Protein AF-A0A1J5CAI9-F1 (afdb_monomer_lite)

pLDDT: mean 89.91, std 5.8, range [65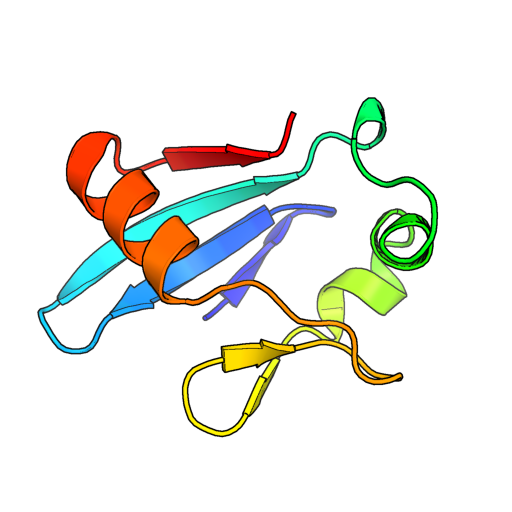.75, 95.06]

Secondary structure (DSSP, 8-state):
-EEEETTEEEEE-TTS-EEEEEE-TTT--GGGGGGGSHHHHTT-EEETTEEEETTTEEE-HHHHHHHHHHHSEEEE-

Sequence (77 aa):
MIATGALTLQVEFLDGTKGEIRFFPSHLTGVFEPLKNPDFFAQARIEQGVVTWPGDLDLAPDAMYDAVKQNKIWMLQ

Foldseek 3Di:
DAADDLAKDWDADPVRQTAMEGEDCVLCDDPSNVSNGSVQVRQFDADPNWTDTPPGDTDDNVVVCVQCVVPRYHYRD

Radius of gyration: 11.61 Å; chains: 1; bounding box: 30×23×29 Å

Structure (mmCIF, N/CA/C/O backbone):
data_AF-A0A1J5CAI9-F1
#
_entry.id   AF-A0A1J5CAI9-F1
#
loop_
_atom_site.group_PDB
_atom_site.id
_atom_site.type_symbol
_atom_site.label_atom_id
_atom_site.label_alt_id
_atom_site.label_comp_id
_atom_site.label_asym_id
_atom_site.la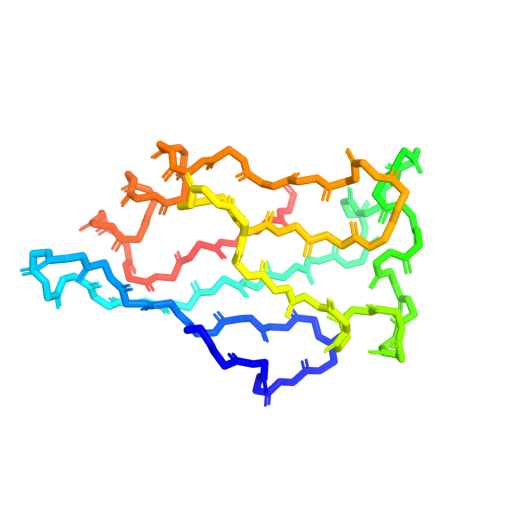bel_entity_id
_atom_site.label_seq_id
_atom_si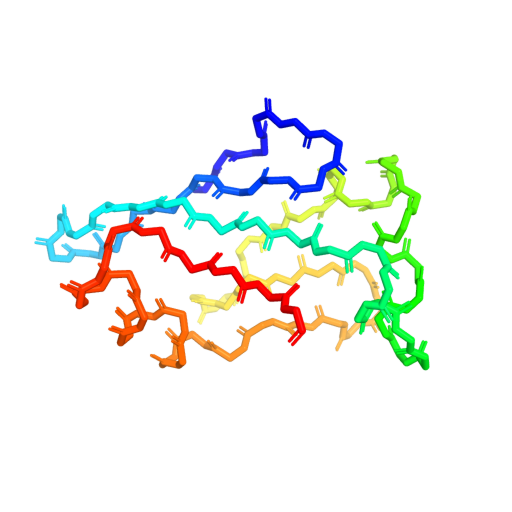te.pdbx_PDB_ins_code
_atom_site.Cartn_x
_atom_site.Cartn_y
_atom_site.Cartn_z
_atom_site.occupancy
_atom_site.B_iso_or_equiv
_atom_site.auth_seq_id
_atom_site.auth_comp_id
_atom_site.auth_asym_id
_atom_site.auth_atom_id
_atom_site.pdbx_PDB_model_num
ATOM 1 N N . MET A 1 1 ? -10.764 -2.684 -2.069 1.00 77.44 1 MET A N 1
ATOM 2 C CA . MET A 1 1 ? -9.687 -1.700 -2.298 1.00 77.44 1 MET A CA 1
ATOM 3 C C . MET A 1 1 ? -9.966 -0.968 -3.598 1.00 77.44 1 MET A C 1
ATOM 5 O O . MET A 1 1 ? -10.367 -1.624 -4.552 1.00 77.44 1 MET A O 1
ATOM 9 N N . ILE A 1 2 ? -9.783 0.353 -3.622 1.00 76.81 2 ILE A N 1
ATOM 10 C CA . ILE A 1 2 ? -9.914 1.194 -4.824 1.00 76.81 2 ILE A CA 1
ATOM 11 C C . ILE A 1 2 ? -8.670 2.087 -4.917 1.00 76.81 2 ILE A C 1
ATOM 13 O O . ILE A 1 2 ? -8.313 2.718 -3.926 1.00 76.81 2 ILE A O 1
ATOM 17 N N . ALA A 1 3 ? -8.014 2.162 -6.077 1.00 73.94 3 ALA A N 1
ATOM 18 C CA . ALA A 1 3 ? -6.969 3.158 -6.329 1.00 73.94 3 ALA A CA 1
ATOM 19 C C . ALA A 1 3 ? -7.621 4.496 -6.728 1.00 73.94 3 ALA A C 1
ATOM 21 O O . ALA A 1 3 ? -8.405 4.535 -7.674 1.00 73.94 3 ALA A O 1
ATOM 22 N N . THR A 1 4 ? -7.347 5.579 -5.992 1.00 66.94 4 THR A N 1
ATOM 23 C CA . THR A 1 4 ? -8.059 6.873 -6.131 1.00 66.94 4 THR A CA 1
ATOM 24 C C . THR A 1 4 ? -7.185 8.032 -6.621 1.00 66.94 4 THR A C 1
ATOM 26 O O . THR A 1 4 ? -7.700 9.110 -6.912 1.00 66.94 4 THR A O 1
ATOM 29 N N . GLY A 1 5 ? -5.877 7.806 -6.771 1.00 65.75 5 GLY A N 1
ATOM 30 C CA . GLY A 1 5 ? -4.893 8.736 -7.333 1.00 65.75 5 GLY A CA 1
ATOM 31 C C . GLY A 1 5 ? -3.602 7.999 -7.710 1.00 65.75 5 GLY A C 1
ATOM 32 O O . GLY A 1 5 ? -3.474 6.816 -7.401 1.00 65.75 5 GLY A O 1
ATOM 33 N N . ALA A 1 6 ? -2.644 8.686 -8.351 1.00 75.81 6 ALA A N 1
ATOM 34 C CA . ALA A 1 6 ? -1.435 8.069 -8.929 1.00 75.81 6 ALA A CA 1
ATOM 35 C C . ALA A 1 6 ? -0.654 7.153 -7.966 1.00 75.81 6 ALA A C 1
ATOM 37 O O . ALA A 1 6 ? -0.006 6.223 -8.423 1.00 75.81 6 ALA A O 1
ATOM 38 N N . LEU A 1 7 ? -0.731 7.414 -6.656 1.00 88.62 7 LEU A N 1
ATOM 39 C CA . LEU A 1 7 ? -0.048 6.677 -5.591 1.00 88.62 7 LEU A CA 1
ATOM 40 C C . LEU A 1 7 ? -0.901 6.633 -4.315 1.00 88.62 7 LEU A C 1
ATOM 42 O O . LEU A 1 7 ? -0.443 6.957 -3.215 1.00 88.62 7 LEU A O 1
ATOM 46 N N . THR A 1 8 ? -2.198 6.354 -4.448 1.00 92.94 8 THR A N 1
ATOM 47 C CA . THR A 1 8 ? -3.111 6.311 -3.296 1.00 92.94 8 THR A CA 1
ATOM 48 C C . THR A 1 8 ? -4.100 5.159 -3.393 1.00 92.94 8 THR A C 1
ATOM 50 O O . THR A 1 8 ? -4.758 4.983 -4.419 1.00 92.94 8 THR A O 1
ATOM 53 N N . LEU A 1 9 ? -4.220 4.400 -2.301 1.00 93.69 9 LEU A N 1
ATOM 54 C CA . LEU A 1 9 ? -5.183 3.312 -2.145 1.00 93.69 9 LEU A CA 1
ATOM 55 C C . LEU A 1 9 ? -6.207 3.654 -1.069 1.00 93.69 9 LEU A C 1
ATOM 57 O O . LEU A 1 9 ? -5.848 4.067 0.028 1.00 93.69 9 LEU A O 1
ATOM 61 N N . GLN A 1 10 ? -7.477 3.394 -1.353 1.00 93.62 10 GLN A N 1
ATOM 62 C CA . GLN A 1 10 ? -8.527 3.304 -0.348 1.00 93.62 10 GLN A CA 1
ATOM 63 C C . GLN A 1 10 ? -8.763 1.843 0.018 1.00 93.62 10 GLN A C 1
ATOM 65 O O . GLN A 1 10 ? -8.979 0.987 -0.851 1.00 93.62 10 GLN A O 1
ATOM 70 N N . VAL A 1 11 ? -8.739 1.565 1.318 1.00 92.50 11 VAL A N 1
ATOM 71 C CA . VAL A 1 11 ? -8.879 0.222 1.876 1.00 92.50 11 VAL A CA 1
ATOM 72 C C . VAL A 1 11 ? -10.060 0.144 2.831 1.00 92.50 11 VAL A C 1
ATOM 74 O O . VAL A 1 11 ? -10.402 1.103 3.522 1.00 92.50 11 VAL A O 1
ATOM 77 N N . GLU A 1 12 ? -10.679 -1.029 2.848 1.00 93.81 12 GLU A N 1
ATOM 78 C CA . GLU A 1 12 ? -11.736 -1.409 3.773 1.00 93.81 12 GLU A CA 1
ATOM 79 C C . GLU A 1 12 ? -11.441 -2.827 4.250 1.00 93.81 12 GLU A C 1
ATOM 81 O O . GLU A 1 12 ? -11.226 -3.727 3.434 1.00 93.81 12 GLU A O 1
ATOM 86 N N . PHE A 1 13 ? -11.395 -2.994 5.565 1.00 91.56 13 PHE A N 1
ATOM 87 C CA . PHE A 1 13 ? -11.162 -4.262 6.237 1.00 91.56 13 PHE A CA 1
ATOM 88 C C . PHE A 1 13 ? -12.487 -4.918 6.630 1.00 91.56 13 PHE A C 1
ATOM 90 O O . PHE A 1 13 ? -13.535 -4.273 6.668 1.00 91.56 13 PHE A O 1
ATOM 97 N N . LEU A 1 14 ? -12.432 -6.213 6.953 1.00 91.75 14 LEU A N 1
ATOM 98 C CA . LEU A 1 14 ? -13.616 -7.025 7.263 1.00 91.75 14 LEU A CA 1
ATOM 99 C C . LEU A 1 14 ? -14.423 -6.517 8.466 1.00 91.75 14 LEU A C 1
ATOM 101 O O . LEU A 1 14 ? -15.626 -6.745 8.529 1.00 91.75 14 LEU A O 1
ATOM 105 N N . ASP A 1 15 ? -13.786 -5.823 9.407 1.00 93.44 15 ASP A N 1
ATOM 106 C CA . ASP A 1 15 ? -14.445 -5.221 10.571 1.00 93.44 15 ASP A CA 1
ATOM 107 C C . ASP A 1 15 ? -15.087 -3.850 10.270 1.00 93.44 15 ASP A C 1
ATOM 109 O O . ASP A 1 15 ? -15.571 -3.174 11.177 1.00 93.44 15 ASP A O 1
ATOM 113 N N . GLY A 1 16 ? -15.077 -3.421 9.003 1.00 94.38 16 GLY A N 1
ATOM 114 C CA . GLY A 1 16 ? -15.570 -2.119 8.562 1.00 94.38 16 GLY A CA 1
ATOM 115 C C . GLY A 1 16 ? -14.580 -0.974 8.782 1.00 94.38 16 GLY A C 1
ATOM 116 O O . GLY A 1 16 ? -14.911 0.181 8.498 1.00 94.38 16 GLY A O 1
ATOM 117 N N . THR A 1 17 ? -13.362 -1.248 9.263 1.00 93.69 17 THR A N 1
ATOM 118 C CA . THR A 1 17 ? -12.299 -0.244 9.326 1.00 93.69 17 THR A CA 1
ATOM 119 C C . THR A 1 17 ? -11.962 0.213 7.909 1.00 93.69 17 THR A C 1
ATOM 121 O O . THR A 1 17 ? -11.633 -0.594 7.046 1.00 93.69 17 THR A O 1
ATOM 124 N N . LYS A 1 18 ? -12.032 1.524 7.664 1.00 94.88 18 LYS A N 1
ATOM 125 C CA . LYS A 1 18 ? -11.702 2.147 6.376 1.00 94.88 18 LYS A CA 1
ATOM 126 C C . LYS A 1 18 ? -10.591 3.162 6.543 1.00 94.88 18 LYS A C 1
ATOM 128 O O . LYS A 1 18 ? -10.508 3.822 7.586 1.00 94.88 18 LYS A O 1
ATOM 133 N N . GLY A 1 19 ? -9.796 3.317 5.495 1.00 93.50 19 GLY A N 1
ATOM 134 C CA . GLY A 1 19 ? -8.753 4.323 5.449 1.00 93.50 19 GLY A CA 1
ATOM 135 C C . GLY A 1 19 ? -8.115 4.480 4.086 1.00 93.50 19 GLY A C 1
ATOM 136 O O . GLY A 1 19 ? -8.512 3.855 3.102 1.00 93.50 19 GLY A O 1
ATOM 137 N N . GLU A 1 20 ? -7.111 5.339 4.066 1.00 93.56 20 GLU A N 1
ATOM 138 C CA . GLU A 1 20 ? -6.355 5.696 2.881 1.00 93.56 20 GLU A CA 1
ATOM 139 C C . GLU A 1 20 ? -4.866 5.435 3.101 1.00 93.56 20 GLU A C 1
ATOM 141 O O . GLU A 1 20 ? -4.341 5.640 4.192 1.00 93.56 20 GLU A O 1
ATOM 146 N N . ILE A 1 21 ? -4.176 4.994 2.058 1.00 92.62 21 ILE A N 1
ATOM 147 C CA . ILE A 1 21 ? -2.737 4.755 2.066 1.00 92.62 21 ILE A CA 1
ATOM 148 C C . ILE A 1 21 ? -2.137 5.606 0.965 1.00 92.62 21 ILE A C 1
ATOM 150 O O . ILE A 1 21 ? -2.508 5.458 -0.200 1.00 92.62 21 ILE A O 1
ATOM 154 N N . ARG A 1 22 ? -1.219 6.496 1.331 1.00 92.75 22 ARG A N 1
ATOM 155 C CA . ARG A 1 22 ? -0.527 7.398 0.407 1.00 92.75 22 ARG A CA 1
ATOM 156 C C . ARG A 1 22 ? 0.937 7.009 0.327 1.00 92.75 22 ARG A C 1
ATOM 158 O O . ARG A 1 22 ? 1.600 6.926 1.359 1.00 92.75 22 ARG A O 1
ATOM 165 N N . PHE A 1 23 ? 1.437 6.817 -0.887 1.00 93.25 23 PHE A N 1
ATOM 166 C CA . PHE A 1 23 ? 2.823 6.434 -1.125 1.00 93.25 23 PHE A CA 1
ATOM 167 C C . PHE A 1 23 ? 3.604 7.660 -1.575 1.00 93.25 23 PHE A C 1
ATOM 169 O O . PHE A 1 23 ? 3.244 8.312 -2.558 1.00 93.25 23 PHE A O 1
ATOM 176 N N . PHE A 1 24 ? 4.684 7.971 -0.866 1.00 91.38 24 PHE A N 1
ATOM 177 C CA . PHE A 1 24 ? 5.591 9.035 -1.260 1.00 91.38 24 PHE A CA 1
ATOM 178 C C . PHE A 1 24 ? 6.657 8.462 -2.202 1.00 91.38 24 PHE A C 1
ATOM 180 O O . PHE A 1 24 ? 7.360 7.524 -1.820 1.00 91.38 24 PHE A O 1
ATOM 187 N N . PRO A 1 25 ? 6.836 9.018 -3.418 1.00 88.88 25 PRO A N 1
ATOM 188 C CA . PRO A 1 25 ? 7.811 8.510 -4.387 1.00 88.88 25 PRO A CA 1
ATOM 189 C C . PRO A 1 25 ? 9.240 8.376 -3.847 1.00 88.88 25 PRO A C 1
ATOM 191 O O . PRO A 1 25 ? 9.988 7.522 -4.316 1.00 88.88 25 PRO A O 1
ATOM 194 N N . SER A 1 26 ? 9.620 9.205 -2.869 1.00 91.25 26 SER A N 1
ATOM 195 C CA . SER A 1 26 ? 10.925 9.160 -2.202 1.00 91.25 26 SER A CA 1
ATOM 196 C C . SER A 1 26 ? 11.173 7.861 -1.434 1.00 91.25 26 SER A C 1
ATOM 198 O O . SER A 1 26 ? 12.326 7.471 -1.286 1.00 91.25 26 SER A O 1
ATOM 200 N N . HIS A 1 27 ? 10.115 7.189 -0.974 1.00 90.69 27 HIS A N 1
ATOM 201 C CA . HIS A 1 27 ? 10.198 5.930 -0.232 1.00 90.69 27 HIS A CA 1
ATOM 202 C C . HIS A 1 27 ? 10.084 4.693 -1.138 1.00 90.69 27 HIS A C 1
ATOM 204 O O . HIS A 1 27 ? 10.428 3.581 -0.744 1.00 90.69 27 HIS A O 1
ATOM 210 N N . LEU A 1 28 ? 9.639 4.877 -2.384 1.00 91.69 28 LEU A N 1
ATOM 211 C CA . LEU A 1 28 ? 9.501 3.809 -3.374 1.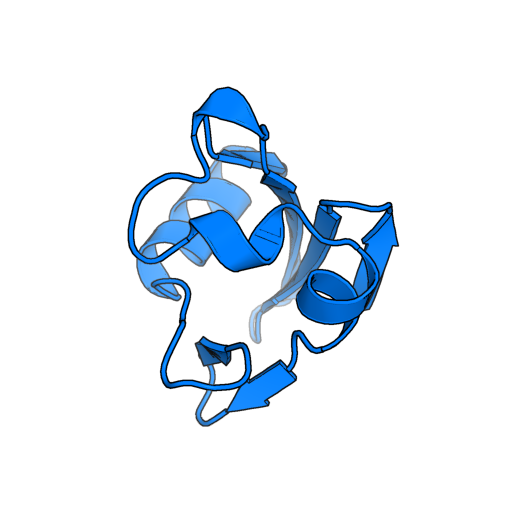00 91.69 28 LEU A CA 1
ATOM 212 C C . LEU A 1 28 ? 10.866 3.479 -3.994 1.00 91.69 28 LEU A C 1
ATOM 214 O O . LEU A 1 28 ? 11.202 3.920 -5.091 1.00 91.69 28 LEU A O 1
ATOM 218 N N . THR A 1 29 ? 11.691 2.734 -3.270 1.00 91.88 29 THR A N 1
ATOM 219 C CA . THR A 1 29 ? 13.043 2.351 -3.705 1.00 91.88 29 THR A CA 1
ATOM 220 C C . THR A 1 29 ? 13.206 0.834 -3.733 1.00 91.88 29 THR A C 1
ATOM 222 O O . THR A 1 29 ? 12.406 0.098 -3.149 1.00 91.88 29 THR A O 1
ATOM 225 N N . GLY A 1 30 ? 14.222 0.346 -4.451 1.00 91.25 30 GLY A N 1
ATOM 226 C CA . GLY A 1 30 ? 14.483 -1.088 -4.572 1.00 91.25 30 GLY A CA 1
ATOM 227 C C . GLY A 1 30 ? 13.287 -1.834 -5.169 1.00 91.25 30 GLY A C 1
ATOM 228 O O . GLY A 1 30 ? 12.788 -1.462 -6.227 1.00 91.25 30 GLY A O 1
ATOM 229 N N . VAL A 1 31 ? 12.799 -2.863 -4.471 1.00 90.44 31 VAL A N 1
ATOM 230 C CA . VAL A 1 31 ? 11.672 -3.700 -4.931 1.00 90.44 31 VAL A CA 1
ATOM 231 C C . VAL A 1 31 ? 10.361 -2.923 -5.116 1.00 90.44 31 VAL A C 1
ATOM 233 O O . VAL A 1 31 ? 9.516 -3.340 -5.900 1.00 90.44 31 VAL A O 1
ATOM 236 N N . PHE A 1 32 ? 10.207 -1.767 -4.461 1.00 91.25 32 PHE A N 1
ATOM 237 C CA . PHE A 1 32 ? 9.019 -0.912 -4.572 1.00 91.25 32 PHE A CA 1
ATOM 238 C C . PHE A 1 32 ? 9.124 0.150 -5.671 1.00 91.25 32 PHE A C 1
ATOM 240 O O . PHE A 1 32 ? 8.150 0.847 -5.943 1.00 91.25 32 PHE A O 1
ATOM 247 N N . GLU A 1 33 ? 10.278 0.299 -6.321 1.00 93.56 33 GLU A N 1
ATOM 248 C CA . GLU A 1 33 ? 10.483 1.303 -7.368 1.00 93.56 33 GLU A CA 1
ATOM 249 C C . GLU A 1 33 ? 9.461 1.249 -8.523 1.00 93.56 33 GLU A C 1
ATOM 251 O O . GLU A 1 33 ? 9.008 2.321 -8.944 1.00 93.56 33 GLU A O 1
ATOM 256 N N . PRO A 1 34 ? 9.003 0.067 -8.993 1.00 93.44 34 PRO A N 1
ATOM 257 C CA . PRO A 1 34 ? 7.969 -0.018 -10.026 1.00 93.44 34 PRO A CA 1
ATOM 258 C C . PRO A 1 34 ? 6.659 0.690 -9.660 1.00 93.44 34 PRO A C 1
ATOM 260 O O . PRO A 1 34 ? 5.959 1.172 -10.550 1.00 93.44 34 PRO A O 1
ATOM 263 N N . LEU A 1 35 ? 6.345 0.822 -8.365 1.00 93.00 35 LEU A N 1
ATOM 264 C CA . LEU A 1 35 ? 5.131 1.495 -7.899 1.00 93.00 35 LEU A CA 1
ATOM 265 C C . LEU A 1 35 ? 5.099 2.978 -8.260 1.00 93.00 35 LEU A C 1
ATOM 267 O O . LEU A 1 35 ? 4.012 3.533 -8.319 1.00 93.00 35 LEU A O 1
ATOM 271 N N . LYS A 1 36 ? 6.242 3.619 -8.550 1.00 92.62 36 LYS A N 1
ATOM 272 C CA . LYS A 1 36 ? 6.277 5.015 -9.026 1.00 92.62 36 LYS A CA 1
ATOM 273 C C . LYS A 1 36 ? 5.529 5.205 -10.348 1.00 92.62 36 LYS A C 1
ATOM 275 O O . LYS A 1 36 ? 5.127 6.326 -10.648 1.00 92.62 36 LYS A O 1
ATOM 280 N N . ASN A 1 37 ? 5.388 4.147 -11.151 1.00 91.94 37 ASN A N 1
ATOM 281 C CA . ASN A 1 37 ? 4.628 4.186 -12.391 1.00 91.94 37 ASN A CA 1
ATOM 282 C C . ASN A 1 37 ? 3.123 4.050 -12.078 1.00 91.94 37 ASN A C 1
ATOM 284 O O . ASN A 1 37 ? 2.716 2.985 -11.612 1.00 91.94 37 ASN A O 1
ATOM 288 N N . PRO A 1 38 ? 2.284 5.059 -12.382 1.00 90.38 38 PRO A N 1
ATOM 289 C CA . PRO A 1 38 ? 0.847 5.002 -12.114 1.00 90.38 38 PRO A CA 1
ATOM 290 C C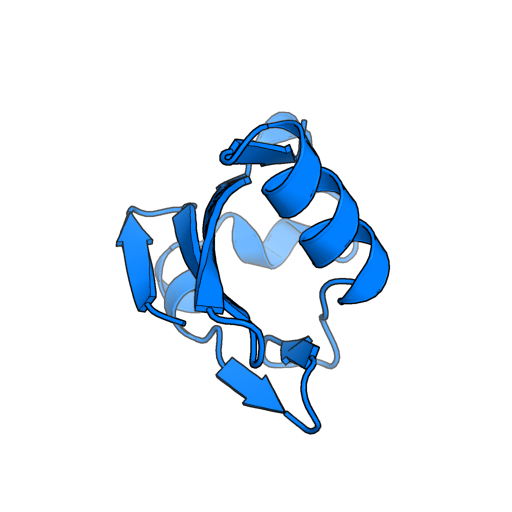 . PRO A 1 38 ? 0.135 3.816 -12.779 1.00 90.38 38 PRO A C 1
ATOM 292 O O . PRO A 1 38 ? -0.768 3.238 -12.178 1.00 90.38 38 PRO A O 1
ATOM 295 N N . ASP A 1 39 ? 0.560 3.411 -13.981 1.00 91.75 39 ASP A N 1
ATOM 296 C CA . ASP A 1 39 ? -0.041 2.282 -14.702 1.00 91.75 39 ASP A CA 1
ATOM 297 C C . ASP A 1 39 ? 0.294 0.945 -14.037 1.00 91.75 39 ASP A C 1
ATOM 299 O O . ASP A 1 39 ? -0.510 0.014 -14.052 1.00 91.75 39 ASP A O 1
ATOM 303 N N . PHE A 1 40 ? 1.481 0.835 -13.435 1.00 93.00 40 PHE A N 1
ATOM 304 C CA . PHE A 1 40 ? 1.839 -0.321 -12.617 1.00 93.00 40 PHE A CA 1
ATOM 305 C C . PHE A 1 40 ? 1.109 -0.269 -11.275 1.00 93.00 40 PHE A C 1
ATOM 307 O O . PHE A 1 40 ? 0.501 -1.253 -10.869 1.00 93.00 40 PHE A O 1
ATOM 314 N N . PHE A 1 41 ? 1.081 0.895 -10.623 1.00 93.56 41 PHE A N 1
ATOM 315 C CA . PHE A 1 41 ? 0.391 1.103 -9.354 1.00 93.56 41 PHE A CA 1
ATOM 316 C C . PHE A 1 41 ? -1.101 0.746 -9.431 1.00 93.56 41 PHE A C 1
ATOM 318 O O . PHE A 1 41 ? -1.630 0.097 -8.528 1.00 93.56 41 PHE A O 1
ATOM 325 N N . ALA A 1 42 ? -1.771 1.095 -10.531 1.00 92.00 42 ALA A N 1
ATOM 326 C CA . ALA A 1 42 ? -3.179 0.782 -10.771 1.00 92.00 42 ALA A CA 1
ATOM 327 C C . ALA A 1 42 ? -3.477 -0.727 -10.874 1.00 92.00 42 ALA A C 1
ATOM 329 O O . ALA A 1 42 ? -4.635 -1.125 -10.774 1.00 92.00 42 ALA A O 1
ATOM 330 N N . GLN A 1 43 ? -2.454 -1.575 -11.029 1.00 93.50 43 GLN A N 1
ATOM 331 C CA . GLN A 1 43 ? -2.592 -3.038 -11.059 1.00 93.50 43 GLN A CA 1
ATOM 332 C C . GLN A 1 43 ? -2.672 -3.665 -9.658 1.00 93.50 43 GLN A C 1
ATOM 334 O O . GLN A 1 43 ? -2.667 -4.893 -9.534 1.00 93.50 43 GLN A O 1
ATOM 339 N N . ALA A 1 44 ? -2.756 -2.840 -8.608 1.00 93.62 44 ALA A N 1
ATOM 340 C CA . ALA A 1 44 ? -2.992 -3.292 -7.245 1.00 93.62 44 ALA A CA 1
ATOM 341 C C . ALA A 1 44 ? -4.255 -4.163 -7.180 1.00 93.62 44 ALA A C 1
ATOM 343 O O . ALA A 1 44 ? -5.348 -3.750 -7.578 1.00 93.62 44 ALA A O 1
ATOM 344 N N . ARG A 1 45 ? -4.128 -5.357 -6.607 1.00 93.19 45 ARG A N 1
ATOM 345 C CA . ARG A 1 45 ? -5.237 -6.288 -6.366 1.00 93.19 45 ARG A CA 1
ATOM 346 C C . ARG A 1 45 ? -5.111 -6.922 -4.989 1.00 93.19 45 ARG A 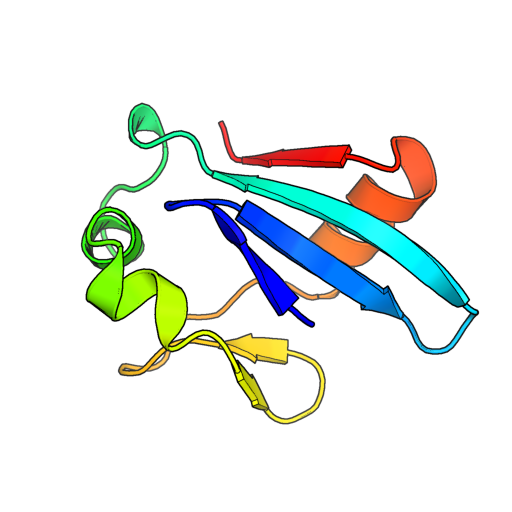C 1
ATOM 348 O O . ARG A 1 45 ? -4.099 -6.760 -4.321 1.00 93.19 45 ARG A O 1
ATOM 355 N N . ILE A 1 46 ? -6.158 -7.614 -4.552 1.00 92.94 46 ILE A N 1
ATOM 356 C CA . ILE A 1 46 ? -6.124 -8.386 -3.308 1.00 92.94 46 ILE A CA 1
ATOM 357 C C . ILE A 1 46 ? -5.963 -9.861 -3.668 1.00 92.94 46 ILE A C 1
ATOM 359 O O . ILE A 1 46 ? -6.821 -10.414 -4.354 1.00 92.94 46 ILE A O 1
ATOM 363 N N . GLU A 1 47 ? -4.911 -10.502 -3.169 1.00 92.62 47 GLU A N 1
ATOM 364 C CA . GLU A 1 47 ? -4.724 -11.954 -3.232 1.00 92.62 47 GLU A CA 1
ATOM 365 C C . GLU A 1 47 ? -4.570 -12.493 -1.813 1.00 92.62 47 GLU A C 1
ATOM 367 O O . GLU A 1 47 ? -3.756 -12.004 -1.040 1.00 92.62 47 GLU A O 1
ATOM 372 N N . GLN A 1 48 ? -5.406 -13.466 -1.437 1.00 89.94 48 GLN A N 1
ATOM 373 C CA . GLN A 1 48 ? -5.390 -14.087 -0.101 1.00 89.94 48 GLN A CA 1
ATOM 374 C C . GLN A 1 48 ? -5.448 -13.081 1.073 1.00 89.94 48 GLN A C 1
ATOM 376 O O . GLN A 1 48 ? -4.935 -13.341 2.156 1.00 89.94 48 GLN A O 1
ATOM 381 N N . GLY A 1 49 ? -6.103 -11.931 0.872 1.00 88.75 49 GLY A N 1
ATOM 382 C CA . GLY A 1 49 ? -6.221 -10.873 1.885 1.00 88.75 49 GLY A CA 1
ATOM 383 C C . GLY A 1 49 ? -5.057 -9.876 1.912 1.00 88.75 49 GLY A C 1
ATOM 384 O O . GLY A 1 49 ? -5.077 -8.957 2.726 1.00 88.75 49 GLY A O 1
ATOM 385 N N . VAL A 1 50 ? -4.088 -10.015 1.007 1.00 91.12 50 VAL A N 1
ATOM 386 C CA . VAL A 1 50 ? -2.905 -9.158 0.895 1.00 91.12 50 VAL A CA 1
ATOM 387 C C . VAL A 1 50 ? -3.035 -8.252 -0.325 1.00 91.12 50 VAL A C 1
ATOM 389 O O . VAL A 1 50 ? -3.471 -8.693 -1.390 1.00 91.12 50 VAL A O 1
ATOM 392 N N . VAL A 1 51 ? -2.674 -6.975 -0.182 1.00 93.94 51 VAL A N 1
ATOM 393 C CA . VAL A 1 51 ? -2.584 -6.054 -1.324 1.00 93.94 51 VAL A CA 1
ATOM 394 C C . VAL A 1 51 ? -1.308 -6.362 -2.096 1.00 93.94 51 VAL A C 1
ATOM 396 O O . VAL A 1 51 ? -0.223 -6.287 -1.529 1.00 93.94 51 VAL A O 1
ATOM 399 N N . THR A 1 52 ? -1.441 -6.688 -3.379 1.00 94.81 52 THR A N 1
ATOM 400 C CA . THR A 1 52 ? -0.345 -7.164 -4.228 1.00 94.81 52 THR A CA 1
ATOM 401 C C . THR A 1 52 ? -0.358 -6.541 -5.627 1.00 94.81 52 THR A C 1
ATOM 403 O O . THR A 1 52 ? -1.409 -6.175 -6.164 1.00 94.81 52 THR A O 1
ATOM 406 N N . TRP A 1 53 ? 0.826 -6.464 -6.233 1.00 95.06 53 TRP A N 1
ATOM 407 C CA . TRP A 1 53 ? 1.094 -6.087 -7.619 1.00 95.06 53 TRP A CA 1
ATOM 408 C C . TRP A 1 53 ? 1.737 -7.253 -8.384 1.00 95.06 53 TRP A C 1
ATOM 410 O O . TRP A 1 53 ? 2.131 -8.252 -7.783 1.00 95.06 53 TRP A O 1
ATOM 420 N N . PRO A 1 54 ? 1.795 -7.213 -9.726 1.00 93.44 54 PRO A N 1
ATOM 421 C CA . PRO A 1 54 ? 2.530 -8.222 -10.488 1.00 93.44 54 PRO A CA 1
ATOM 422 C C . PRO A 1 54 ? 4.001 -8.313 -10.053 1.00 93.44 54 PRO A C 1
ATOM 424 O O . PRO A 1 54 ? 4.625 -7.291 -9.782 1.00 93.44 54 PRO A O 1
ATOM 427 N N . GLY A 1 55 ? 4.564 -9.523 -10.039 1.00 88.94 55 GLY A N 1
ATOM 428 C CA . GLY A 1 55 ? 5.966 -9.743 -9.661 1.00 88.94 55 GLY A CA 1
ATOM 429 C C . GLY A 1 55 ? 6.204 -9.852 -8.153 1.00 88.94 55 GLY A C 1
ATOM 430 O O . GLY A 1 55 ? 7.208 -9.339 -7.672 1.00 88.94 55 GLY A O 1
ATOM 431 N N . ASP A 1 56 ? 5.281 -10.500 -7.432 1.00 84.62 56 ASP A N 1
ATOM 432 C CA . ASP A 1 56 ? 5.396 -10.854 -6.005 1.00 84.62 56 ASP A CA 1
ATOM 433 C C . ASP A 1 56 ? 5.596 -9.667 -5.051 1.00 84.62 56 ASP A C 1
ATOM 435 O O . ASP A 1 56 ? 6.076 -9.825 -3.932 1.00 84.62 56 ASP A O 1
ATOM 439 N N . LEU A 1 57 ? 5.212 -8.467 -5.487 1.00 93.00 57 LEU A N 1
ATOM 440 C CA . LEU A 1 57 ? 5.245 -7.274 -4.657 1.00 93.00 57 LEU A CA 1
ATOM 441 C C . LEU A 1 57 ? 3.961 -7.177 -3.837 1.00 93.00 57 LEU A C 1
ATOM 443 O O . LEU A 1 57 ? 2.862 -7.218 -4.397 1.00 93.00 57 LEU A O 1
ATOM 447 N N . ASP A 1 58 ? 4.094 -6.994 -2.530 1.00 93.06 58 ASP A N 1
ATOM 448 C CA . ASP A 1 58 ? 2.970 -6.943 -1.609 1.00 93.06 58 ASP A CA 1
ATOM 449 C C . ASP A 1 58 ? 3.142 -5.897 -0.499 1.00 93.06 58 ASP A C 1
ATOM 451 O O . ASP A 1 58 ? 4.211 -5.320 -0.286 1.00 93.06 58 ASP A O 1
ATOM 455 N N . LEU A 1 59 ? 2.038 -5.611 0.190 1.00 90.50 59 LEU A N 1
ATOM 456 C CA . LEU A 1 59 ? 2.029 -4.823 1.416 1.00 90.50 59 LEU A CA 1
ATOM 457 C C . LEU A 1 59 ? 1.571 -5.675 2.582 1.00 90.50 59 LEU A C 1
ATOM 459 O O . LEU A 1 59 ? 0.496 -6.275 2.538 1.00 90.50 59 LEU A O 1
ATOM 463 N N . ALA A 1 60 ? 2.354 -5.617 3.656 1.00 89.62 60 ALA A N 1
ATOM 464 C CA . ALA A 1 60 ? 2.063 -6.287 4.910 1.00 89.62 60 ALA A CA 1
ATOM 465 C C . ALA A 1 60 ? 0.680 -5.845 5.454 1.00 89.62 60 ALA A C 1
ATOM 467 O O . ALA A 1 60 ? 0.482 -4.663 5.773 1.00 89.62 60 ALA A O 1
ATOM 468 N N . PRO A 1 61 ? -0.309 -6.757 5.519 1.00 88.31 61 PRO A N 1
ATOM 469 C CA . PRO A 1 61 ? -1.694 -6.403 5.829 1.00 88.31 61 PRO A CA 1
ATOM 470 C C . PRO A 1 61 ? -1.894 -5.983 7.291 1.00 88.31 61 PRO A C 1
ATOM 472 O O . PRO A 1 61 ? -2.792 -5.193 7.581 1.00 88.31 61 PRO A O 1
ATOM 475 N N . ASP A 1 62 ? -1.053 -6.472 8.199 1.00 90.69 62 ASP A N 1
ATOM 476 C CA . ASP A 1 62 ? -1.011 -6.100 9.614 1.00 90.69 62 ASP A CA 1
ATOM 477 C C . ASP A 1 62 ? -0.550 -4.648 9.805 1.00 90.69 62 ASP A C 1
ATOM 479 O O . ASP A 1 62 ? -1.276 -3.851 10.400 1.00 90.69 62 ASP A O 1
ATOM 483 N N . ALA A 1 63 ? 0.582 -4.264 9.207 1.00 89.75 63 ALA A N 1
ATOM 484 C CA . ALA A 1 63 ? 1.089 -2.891 9.245 1.00 89.75 63 ALA A CA 1
ATOM 485 C C . ALA A 1 63 ? 0.072 -1.899 8.659 1.00 89.75 63 ALA A C 1
ATOM 487 O O . ALA A 1 63 ? -0.158 -0.816 9.206 1.00 89.75 63 ALA A O 1
ATOM 488 N N . MET A 1 64 ? -0.587 -2.301 7.569 1.00 90.81 64 MET A N 1
ATOM 489 C CA . MET A 1 64 ? -1.648 -1.528 6.936 1.00 90.81 64 MET A CA 1
ATOM 490 C C . MET A 1 64 ? -2.855 -1.340 7.866 1.00 90.81 64 MET A C 1
ATOM 492 O O . MET A 1 64 ? -3.364 -0.224 7.999 1.00 90.81 64 MET A O 1
ATOM 496 N N . TYR A 1 65 ? -3.317 -2.415 8.511 1.00 92.00 65 TYR A N 1
ATOM 497 C CA . TYR A 1 65 ? -4.453 -2.371 9.430 1.00 92.00 65 TYR A CA 1
ATOM 498 C C . TYR A 1 65 ? -4.157 -1.505 10.650 1.00 92.00 65 TYR A C 1
ATOM 500 O O . TYR A 1 65 ? -4.952 -0.620 10.970 1.00 92.00 65 TYR A O 1
ATOM 508 N N . ASP A 1 66 ? -3.005 -1.699 11.289 1.00 92.31 66 ASP A N 1
ATOM 509 C CA . ASP A 1 66 ? -2.625 -0.955 12.488 1.00 92.31 66 ASP A CA 1
ATOM 510 C C . ASP A 1 66 ? -2.527 0.547 12.207 1.00 92.31 66 ASP A C 1
ATOM 512 O O . ASP A 1 66 ? -3.099 1.359 12.942 1.00 92.31 66 ASP A O 1
ATOM 516 N N . ALA A 1 67 ? -1.885 0.930 11.099 1.00 90.75 67 ALA A N 1
ATOM 517 C CA . ALA A 1 67 ? -1.754 2.330 10.714 1.00 90.75 67 ALA A CA 1
ATOM 518 C C . ALA A 1 67 ? -3.112 2.979 10.394 1.00 90.75 67 ALA A C 1
ATOM 520 O O . ALA A 1 67 ? -3.404 4.088 10.856 1.00 90.75 67 ALA A O 1
ATOM 521 N N . VAL A 1 68 ? -3.977 2.284 9.647 1.00 91.81 68 VAL A N 1
ATOM 522 C CA . VAL A 1 68 ? -5.320 2.779 9.314 1.00 91.81 68 VAL A CA 1
ATOM 523 C C . VAL A 1 68 ? -6.214 2.852 10.553 1.00 91.81 68 VAL A C 1
ATOM 525 O O . VAL A 1 68 ? -6.972 3.812 10.711 1.00 91.81 68 VAL A O 1
ATOM 528 N N . LYS A 1 69 ? -6.134 1.875 11.457 1.00 91.38 69 LYS A N 1
ATOM 529 C CA . LYS A 1 69 ? -6.929 1.859 12.687 1.00 91.38 69 LYS A CA 1
ATOM 530 C C . LYS A 1 69 ? -6.565 3.015 13.612 1.00 91.38 69 LYS A C 1
ATOM 532 O O . LYS A 1 69 ? -7.463 3.597 14.217 1.00 91.38 69 LYS A O 1
ATOM 537 N N . GLN A 1 70 ? -5.283 3.370 13.679 1.00 90.69 70 GLN A N 1
ATOM 538 C CA . GLN A 1 70 ? -4.796 4.483 14.492 1.00 90.69 70 GLN A CA 1
ATOM 539 C C . GLN A 1 70 ? -5.115 5.848 13.871 1.00 90.69 70 GLN A C 1
ATOM 541 O O . GLN A 1 70 ? -5.646 6.718 14.556 1.00 90.69 70 GLN A O 1
ATOM 546 N N . ASN A 1 71 ? -4.820 6.038 12.579 1.00 86.94 71 ASN A N 1
ATOM 547 C CA . ASN A 1 71 ? -4.743 7.379 11.985 1.00 86.94 71 ASN A CA 1
ATOM 548 C C . ASN A 1 71 ? -5.691 7.614 10.803 1.00 86.94 71 ASN A C 1
ATOM 550 O O . ASN A 1 71 ? -5.728 8.725 10.277 1.00 86.94 71 ASN A O 1
ATOM 554 N N . LYS A 1 72 ? -6.438 6.594 10.350 1.00 87.50 72 LYS A N 1
ATOM 555 C CA . LYS A 1 72 ? -7.257 6.568 9.113 1.00 87.50 72 LYS A CA 1
ATOM 556 C C . LYS A 1 72 ? -6.486 6.784 7.809 1.00 87.50 72 LYS A C 1
ATOM 558 O O . LYS A 1 72 ? -6.954 6.347 6.763 1.00 87.50 72 LYS A O 1
ATOM 563 N N . ILE A 1 73 ? -5.322 7.420 7.864 1.00 87.62 73 ILE A N 1
ATOM 564 C CA . ILE A 1 73 ? -4.414 7.640 6.749 1.00 87.62 73 ILE A CA 1
ATOM 565 C C . ILE A 1 73 ? -3.056 7.063 7.133 1.00 87.62 73 ILE A C 1
ATOM 567 O O . ILE A 1 73 ? -2.464 7.473 8.132 1.00 87.62 73 ILE A O 1
ATOM 571 N N . TRP A 1 74 ? -2.551 6.141 6.322 1.00 89.88 74 TRP A N 1
ATOM 572 C CA . TRP A 1 74 ? -1.177 5.671 6.410 1.00 89.88 74 TRP A CA 1
ATOM 573 C C . TRP A 1 74 ? -0.334 6.342 5.327 1.00 89.88 74 TRP A C 1
ATOM 575 O O . TRP A 1 74 ? -0.633 6.254 4.137 1.00 89.88 74 TRP A O 1
ATOM 585 N N . MET A 1 75 ? 0.711 7.050 5.745 1.00 87.75 75 MET A N 1
ATOM 586 C CA . MET A 1 75 ? 1.688 7.654 4.845 1.00 87.75 75 MET A CA 1
ATOM 587 C C . MET A 1 75 ? 2.931 6.769 4.800 1.00 87.75 75 MET A C 1
ATOM 589 O O . MET A 1 75 ? 3.628 6.650 5.807 1.00 87.75 75 MET A O 1
ATOM 593 N N . LEU A 1 76 ? 3.193 6.162 3.643 1.00 82.44 76 LEU A N 1
ATOM 594 C CA . LEU A 1 76 ? 4.427 5.430 3.354 1.00 82.44 76 LEU A CA 1
ATOM 595 C C . LEU A 1 76 ? 5.483 6.430 2.881 1.00 82.44 76 LEU A C 1
ATOM 597 O O . LEU A 1 76 ? 5.466 6.847 1.719 1.00 82.44 76 LEU A O 1
ATOM 601 N N . GLN A 1 77 ? 6.339 6.849 3.813 1.00 78.69 77 GLN A N 1
ATOM 602 C CA . GLN A 1 77 ? 7.374 7.876 3.659 1.00 78.69 77 GLN A CA 1
ATOM 603 C C . GLN A 1 77 ? 8.699 7.417 4.259 1.00 78.69 77 GLN A C 1
ATOM 605 O O . GLN A 1 77 ? 8.665 6.636 5.235 1.00 78.69 77 GLN A O 1
#